Protein AF-A0A3B8NHH5-F1 (afdb_monomer_lite)

Structure (mmCIF, N/CA/C/O backbone):
data_AF-A0A3B8NHH5-F1
#
_entry.id   AF-A0A3B8NHH5-F1
#
loop_
_atom_site.group_PDB
_atom_site.id
_atom_site.type_symbol
_atom_site.label_atom_id
_atom_site.label_alt_id
_atom_site.label_comp_id
_atom_site.label_asym_id
_atom_site.label_entity_id
_atom_site.label_seq_id
_atom_site.pdbx_PDB_ins_code
_atom_site.Cartn_x
_atom_site.Cartn_y
_atom_site.Cartn_z
_atom_site.occupancy
_atom_site.B_iso_or_equiv
_atom_site.auth_seq_id
_atom_site.auth_comp_id
_atom_site.auth_asym_id
_atom_site.auth_atom_id
_atom_site.pdbx_PDB_model_num
ATOM 1 N N . MET A 1 1 ? -0.157 -7.956 11.394 1.00 61.06 1 MET A N 1
ATOM 2 C CA . MET A 1 1 ? -1.448 -7.231 11.517 1.00 61.06 1 MET A CA 1
ATOM 3 C C . MET A 1 1 ? -2.456 -7.925 10.613 1.00 61.06 1 MET A C 1
ATOM 5 O O . MET A 1 1 ? -2.022 -8.516 9.637 1.00 61.06 1 MET A O 1
ATOM 9 N N . GLN A 1 2 ? -3.756 -7.902 10.913 1.00 68.94 2 GLN A N 1
ATOM 10 C CA . GLN A 1 2 ? -4.761 -8.404 9.968 1.00 68.94 2 GLN A CA 1
ATOM 11 C C . GLN A 1 2 ? -5.350 -7.235 9.188 1.00 68.94 2 GLN A C 1
ATOM 13 O O . GLN A 1 2 ? -5.932 -6.331 9.782 1.00 68.94 2 GLN A O 1
ATOM 18 N N . LEU A 1 3 ? -5.175 -7.268 7.870 1.00 81.12 3 LEU A N 1
ATOM 19 C CA . LEU A 1 3 ? -5.876 -6.377 6.955 1.00 81.12 3 LEU A CA 1
ATOM 20 C C . LEU A 1 3 ? -7.332 -6.813 6.795 1.00 81.12 3 LEU A C 1
ATOM 22 O O . LEU A 1 3 ? -7.624 -8.016 6.800 1.00 81.12 3 LEU A O 1
ATOM 26 N N . SER A 1 4 ? -8.222 -5.843 6.600 1.00 87.94 4 SER A N 1
ATOM 27 C CA . SER A 1 4 ? -9.598 -6.115 6.190 1.00 87.94 4 SER A CA 1
ATOM 28 C C . SER A 1 4 ? -9.645 -6.663 4.761 1.00 87.94 4 SER A C 1
ATOM 30 O O . SER A 1 4 ? -8.727 -6.457 3.966 1.00 87.94 4 SER A O 1
ATOM 32 N N . GLU A 1 5 ? -10.732 -7.353 4.419 1.00 88.50 5 GLU A N 1
ATOM 33 C CA . GLU A 1 5 ? -10.987 -7.830 3.050 1.00 88.50 5 GLU A CA 1
ATOM 34 C C . GLU A 1 5 ? -10.879 -6.687 2.023 1.00 88.50 5 GLU A C 1
ATOM 36 O O . GLU A 1 5 ? -10.253 -6.859 0.979 1.00 88.50 5 GLU A O 1
ATOM 41 N N . ASP A 1 6 ? -11.395 -5.498 2.358 1.00 88.38 6 ASP A N 1
ATOM 42 C CA . ASP A 1 6 ? -11.328 -4.308 1.499 1.00 88.38 6 ASP A CA 1
ATOM 43 C C . ASP A 1 6 ? -9.885 -3.863 1.227 1.00 88.38 6 ASP A C 1
ATOM 45 O O . ASP A 1 6 ? -9.526 -3.561 0.090 1.00 88.38 6 ASP A O 1
ATOM 49 N N . GLN A 1 7 ? -9.029 -3.877 2.254 1.00 88.69 7 GLN A N 1
ATOM 50 C CA . GLN A 1 7 ? -7.617 -3.512 2.120 1.00 88.69 7 GLN A CA 1
ATOM 51 C C . GLN A 1 7 ? -6.853 -4.516 1.259 1.00 88.69 7 GLN A C 1
ATOM 53 O O . GLN A 1 7 ? -6.075 -4.124 0.393 1.00 88.69 7 GLN A O 1
ATOM 58 N N . LYS A 1 8 ? -7.092 -5.817 1.466 1.00 88.00 8 LYS A N 1
ATOM 59 C CA . LYS A 1 8 ? -6.470 -6.873 0.653 1.00 88.00 8 LYS A CA 1
ATOM 60 C C . LYS A 1 8 ? -6.867 -6.749 -0.810 1.00 88.00 8 LYS A C 1
ATOM 62 O O . LYS A 1 8 ? -6.019 -6.880 -1.689 1.00 88.00 8 LYS A O 1
ATOM 67 N N . LYS A 1 9 ? -8.148 -6.471 -1.061 1.00 90.56 9 LYS A N 1
ATOM 68 C CA . LYS A 1 9 ? -8.666 -6.270 -2.410 1.00 90.56 9 LYS A CA 1
ATOM 69 C C . LYS A 1 9 ? -8.015 -5.057 -3.079 1.00 90.56 9 LYS A C 1
ATOM 71 O O . LYS A 1 9 ? -7.535 -5.196 -4.197 1.00 90.56 9 LYS A O 1
ATOM 76 N N . ALA A 1 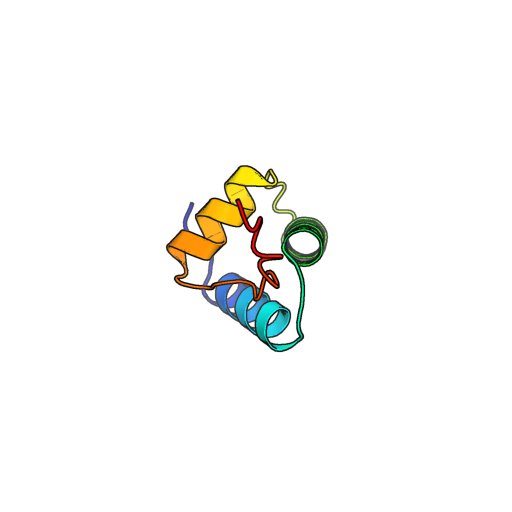10 ? -7.928 -3.922 -2.383 1.00 91.69 10 ALA A N 1
ATOM 77 C CA . ALA A 1 10 ? -7.280 -2.717 -2.903 1.00 91.69 10 ALA A CA 1
ATOM 78 C C . ALA A 1 10 ? -5.796 -2.951 -3.240 1.00 91.69 10 ALA A C 1
ATOM 80 O O . ALA A 1 10 ? -5.350 -2.587 -4.324 1.00 91.69 10 ALA A O 1
ATOM 81 N N . ILE A 1 11 ? -5.047 -3.631 -2.361 1.00 88.75 11 ILE A N 1
ATOM 82 C CA . ILE A 1 11 ? -3.647 -4.003 -2.628 1.00 88.75 11 ILE A CA 1
ATOM 83 C C . ILE A 1 11 ? -3.545 -4.893 -3.873 1.00 88.75 11 ILE A C 1
ATOM 85 O O . ILE A 1 11 ? -2.707 -4.641 -4.734 1.00 88.75 11 ILE A O 1
ATOM 89 N N . GLY A 1 12 ? -4.413 -5.902 -3.998 1.00 88.06 12 GLY A N 1
ATOM 90 C CA . GLY A 1 12 ? -4.453 -6.768 -5.177 1.00 88.06 12 GLY A CA 1
ATOM 91 C C . GLY A 1 12 ? -4.752 -6.003 -6.471 1.00 88.06 12 GLY A C 1
ATOM 92 O O . GLY A 1 12 ? -4.111 -6.254 -7.489 1.00 88.06 12 GLY A O 1
ATOM 93 N N . GLU A 1 13 ? -5.674 -5.037 -6.430 1.00 91.31 13 GLU A N 1
ATOM 94 C CA . GLU A 1 13 ? -5.975 -4.153 -7.563 1.00 91.31 13 GLU A CA 1
ATOM 95 C C . GLU A 1 13 ? -4.767 -3.285 -7.943 1.00 91.31 13 GLU A C 1
ATOM 97 O O . GLU A 1 13 ? -4.472 -3.133 -9.128 1.00 91.31 13 GLU A O 1
ATOM 102 N N . TRP A 1 14 ? -4.023 -2.761 -6.965 1.00 90.62 14 TRP A N 1
ATOM 103 C CA . TRP A 1 14 ? -2.816 -1.977 -7.234 1.00 90.62 14 TRP A CA 1
ATOM 104 C C . TRP A 1 14 ? -1.712 -2.822 -7.867 1.00 90.62 14 TRP A C 1
ATOM 106 O O . TRP A 1 14 ? -1.107 -2.387 -8.841 1.00 90.62 14 TRP A O 1
ATOM 116 N N . ILE A 1 15 ? -1.488 -4.042 -7.383 1.00 86.56 15 ILE A N 1
ATOM 117 C CA . ILE A 1 15 ? -0.485 -4.949 -7.961 1.00 86.56 15 ILE A CA 1
ATOM 118 C C . ILE A 1 15 ? -0.866 -5.343 -9.388 1.00 86.56 15 ILE A C 1
ATOM 120 O O . ILE A 1 15 ? -0.024 -5.294 -10.279 1.00 86.56 15 ILE A O 1
ATOM 124 N N . GLN A 1 16 ? -2.143 -5.649 -9.643 1.00 86.31 16 GLN A N 1
ATOM 125 C CA . GLN A 1 16 ? -2.630 -5.903 -11.006 1.00 86.31 16 GLN A CA 1
ATOM 126 C C . GLN A 1 16 ? -2.491 -4.680 -11.921 1.00 86.31 16 GLN A C 1
ATOM 128 O O . GLN A 1 16 ? -2.317 -4.836 -13.128 1.00 86.31 16 GLN A O 1
ATOM 133 N N . ALA A 1 17 ? -2.546 -3.471 -11.360 1.00 88.31 17 ALA A N 1
ATOM 134 C CA . ALA A 1 17 ? -2.283 -2.229 -12.078 1.00 88.31 17 ALA A CA 1
ATOM 135 C C . ALA A 1 17 ? -0.780 -1.936 -12.277 1.00 88.31 17 ALA A C 1
ATOM 137 O O . ALA A 1 17 ? -0.452 -0.913 -12.878 1.00 88.31 17 ALA A O 1
ATOM 138 N N . GLY A 1 18 ? 0.122 -2.800 -11.794 1.00 85.81 18 GLY A N 1
ATOM 139 C CA . GLY A 1 18 ? 1.573 -2.611 -11.872 1.00 85.81 18 GLY A CA 1
ATOM 140 C C . GLY A 1 18 ? 2.118 -1.626 -10.837 1.00 85.81 18 GLY A C 1
ATOM 141 O O . GLY A 1 18 ? 3.066 -0.901 -11.116 1.00 85.81 18 GLY A O 1
ATOM 142 N N . ALA A 1 19 ? 1.482 -1.520 -9.668 1.00 88.38 19 ALA A N 1
ATOM 143 C CA . ALA A 1 19 ? 1.970 -0.670 -8.592 1.00 88.38 19 ALA A CA 1
ATOM 144 C C . ALA A 1 19 ? 3.147 -1.318 -7.856 1.00 88.38 19 ALA A C 1
ATOM 146 O O . ALA A 1 19 ? 3.032 -2.424 -7.328 1.00 88.38 19 ALA A O 1
ATOM 147 N N . ASP A 1 20 ? 4.232 -0.560 -7.724 1.00 87.56 20 ASP A N 1
ATOM 148 C CA . ASP A 1 20 ? 5.386 -0.962 -6.926 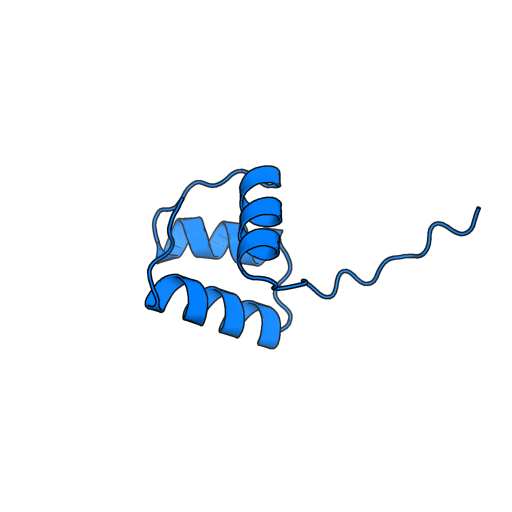1.00 87.56 20 ASP A CA 1
ATOM 149 C C . ASP A 1 20 ? 5.142 -0.801 -5.421 1.00 87.56 20 ASP A C 1
ATOM 151 O O . ASP A 1 20 ? 4.215 -0.116 -4.966 1.00 87.56 20 ASP A O 1
ATOM 155 N N . LEU A 1 21 ? 6.061 -1.344 -4.621 1.00 87.88 21 LEU A N 1
ATOM 156 C CA . LEU A 1 21 ? 5.997 -1.333 -3.159 1.00 87.88 21 LEU A CA 1
ATOM 157 C C . LEU A 1 21 ? 5.806 0.074 -2.579 1.00 87.88 21 LEU A C 1
ATOM 159 O O . LEU A 1 21 ? 5.004 0.276 -1.670 1.00 87.88 21 LEU A O 1
ATOM 163 N N . ASN A 1 22 ? 6.513 1.065 -3.130 1.00 89.12 22 ASN A N 1
ATOM 164 C CA . ASN A 1 22 ? 6.416 2.461 -2.699 1.00 89.12 22 ASN A CA 1
ATOM 165 C C . ASN A 1 22 ? 5.012 3.030 -2.955 1.00 89.12 22 ASN A C 1
ATOM 167 O O . ASN A 1 22 ? 4.445 3.722 -2.110 1.00 89.12 22 ASN A O 1
ATOM 171 N N . LYS A 1 23 ? 4.412 2.680 -4.099 1.00 90.69 23 LYS A N 1
ATOM 172 C CA . LYS A 1 23 ? 3.071 3.132 -4.466 1.00 90.69 23 LYS A CA 1
ATOM 173 C C . LYS A 1 23 ? 2.013 2.504 -3.563 1.00 90.69 23 LYS A C 1
ATOM 175 O O . LYS A 1 23 ? 1.151 3.215 -3.055 1.00 90.69 23 LYS A O 1
ATOM 180 N N . ILE A 1 24 ? 2.136 1.207 -3.288 1.00 89.88 24 ILE A N 1
ATOM 181 C CA . ILE A 1 24 ? 1.278 0.489 -2.337 1.00 89.88 24 ILE A CA 1
ATOM 182 C C . ILE A 1 24 ? 1.407 1.099 -0.936 1.00 89.88 24 ILE A C 1
ATOM 184 O O . ILE A 1 24 ? 0.401 1.360 -0.283 1.00 89.88 24 ILE A O 1
ATOM 188 N N . GLN A 1 25 ? 2.628 1.396 -0.489 1.00 90.50 25 GLN A N 1
ATOM 189 C CA . GLN A 1 25 ? 2.880 2.027 0.807 1.00 90.50 25 GLN A CA 1
ATOM 190 C C . GLN A 1 25 ? 2.242 3.423 0.910 1.00 90.50 25 GLN A C 1
ATOM 192 O O . GLN A 1 25 ? 1.647 3.755 1.939 1.00 90.50 25 GLN A O 1
ATOM 197 N N . GLN A 1 26 ? 2.346 4.245 -0.140 1.00 92.06 26 GLN A N 1
ATOM 198 C CA . GLN A 1 26 ? 1.689 5.553 -0.191 1.00 92.06 26 GLN A CA 1
ATOM 199 C C . GLN A 1 26 ? 0.170 5.416 -0.139 1.00 92.06 26 GLN A C 1
ATOM 201 O O . GLN A 1 26 ? -0.458 6.052 0.704 1.00 92.06 26 GLN A O 1
ATOM 206 N N . ASN A 1 27 ? -0.406 4.535 -0.957 1.00 92.06 27 ASN A N 1
ATOM 207 C CA . ASN A 1 27 ? -1.848 4.320 -0.982 1.00 92.06 27 ASN A CA 1
ATOM 208 C C . ASN A 1 27 ? -2.359 3.782 0.364 1.00 92.06 27 ASN A C 1
ATOM 210 O O . ASN A 1 27 ? -3.385 4.238 0.851 1.00 92.06 27 ASN A O 1
ATOM 214 N N . LEU A 1 28 ? -1.626 2.881 1.028 1.00 91.19 28 LEU A N 1
ATOM 215 C CA . LEU A 1 28 ? -1.978 2.399 2.372 1.00 91.19 28 LEU A CA 1
ATOM 216 C C . LEU A 1 28 ? -2.051 3.537 3.390 1.00 91.19 28 LEU A C 1
ATOM 218 O O . LEU A 1 28 ? -2.943 3.566 4.237 1.00 91.19 28 LEU A O 1
ATOM 222 N N . LYS A 1 29 ? -1.143 4.503 3.285 1.00 91.75 29 LYS A N 1
ATOM 223 C CA . LYS A 1 29 ? -1.128 5.677 4.152 1.00 91.75 29 LYS A CA 1
ATOM 224 C C . LYS A 1 29 ? -2.217 6.693 3.797 1.00 91.75 29 LYS A C 1
ATOM 226 O O . LYS A 1 29 ? -2.734 7.325 4.709 1.00 91.75 29 LYS A O 1
ATOM 231 N N . GLU A 1 30 ? -2.520 6.900 2.520 1.00 93.44 30 GLU A N 1
ATOM 232 C CA . GLU A 1 30 ? -3.490 7.911 2.073 1.00 93.44 30 GLU A CA 1
ATOM 233 C C . GLU A 1 30 ? -4.940 7.416 2.156 1.00 93.44 30 GLU A C 1
ATOM 235 O O . GLU A 1 30 ? -5.790 8.133 2.672 1.00 93.44 30 GLU A O 1
ATOM 240 N N . GLU A 1 31 ? -5.208 6.187 1.714 1.00 91.94 31 GLU A N 1
ATOM 241 C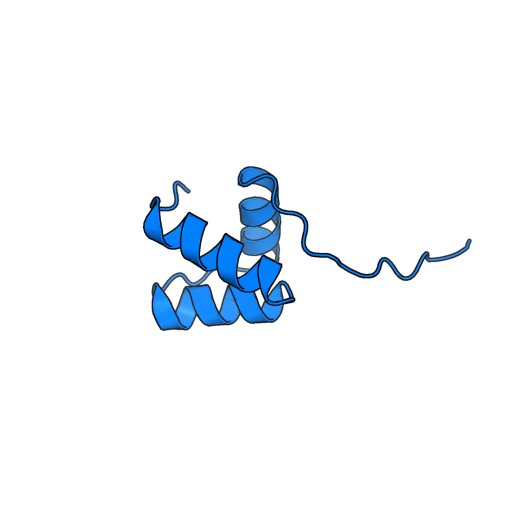 CA . GLU A 1 31 ? -6.553 5.593 1.667 1.00 91.94 31 GLU A CA 1
ATOM 242 C C . GLU A 1 31 ? -6.961 4.971 3.007 1.00 91.94 31 GLU A C 1
ATOM 244 O O . GLU A 1 31 ? -8.119 5.037 3.412 1.00 91.94 31 GLU A O 1
ATOM 249 N N . PHE A 1 32 ? -6.007 4.354 3.712 1.00 89.06 32 PHE A N 1
ATOM 250 C CA . PHE A 1 32 ? -6.289 3.580 4.925 1.00 89.06 32 PHE A CA 1
ATOM 251 C C . PHE A 1 32 ? -5.648 4.157 6.192 1.00 89.06 32 PHE A C 1
ATOM 253 O O . PHE A 1 32 ? -5.758 3.547 7.255 1.00 89.06 32 PHE A O 1
ATOM 260 N N . GLU A 1 33 ? -4.954 5.297 6.093 1.00 89.38 33 GLU A N 1
ATOM 261 C CA . GLU A 1 33 ? -4.188 5.913 7.192 1.00 89.38 33 GLU A CA 1
ATOM 262 C C . GLU A 1 33 ? -3.169 4.956 7.850 1.00 89.38 33 GLU A C 1
ATOM 264 O O . GLU A 1 33 ? -2.684 5.179 8.965 1.00 89.38 33 GLU A O 1
ATOM 269 N N . LEU A 1 34 ? -2.777 3.896 7.133 1.00 88.00 34 LEU A N 1
ATOM 270 C CA . LEU A 1 34 ? -1.826 2.892 7.585 1.00 88.00 34 LEU A CA 1
ATOM 271 C C . LEU A 1 34 ? -0.400 3.358 7.296 1.00 88.00 34 LEU A C 1
ATOM 273 O O . LEU A 1 34 ? 0.138 3.200 6.201 1.00 88.00 34 LEU A O 1
ATOM 277 N N . LYS A 1 35 ? 0.252 3.916 8.316 1.00 88.94 35 LYS A N 1
ATOM 278 C CA . LYS A 1 35 ? 1.693 4.194 8.274 1.00 88.94 35 LYS A CA 1
ATOM 279 C C . LYS A 1 35 ? 2.492 2.917 8.512 1.00 88.94 35 LYS A C 1
ATOM 281 O O . LYS A 1 35 ? 2.868 2.620 9.643 1.00 88.94 35 LYS A O 1
ATOM 286 N N . LEU A 1 36 ? 2.770 2.196 7.434 1.00 87.62 36 LEU A N 1
ATOM 287 C CA . LEU A 1 36 ? 3.674 1.0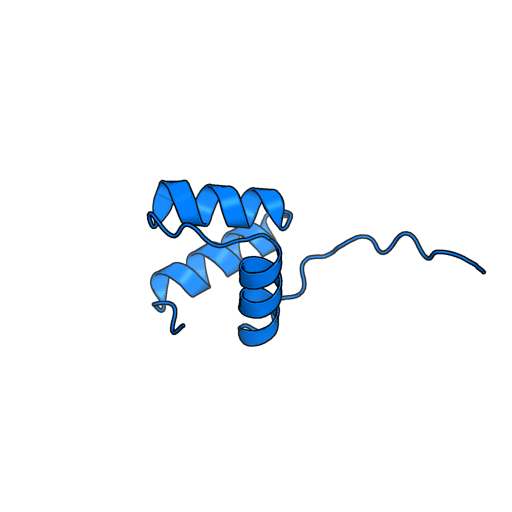47 7.429 1.00 87.62 36 LEU A CA 1
ATOM 288 C C . LEU A 1 36 ? 5.065 1.467 6.954 1.00 87.62 36 LEU A C 1
ATOM 290 O O . LEU A 1 36 ? 5.198 2.361 6.113 1.00 87.62 36 LEU A O 1
ATOM 294 N N . THR A 1 37 ? 6.114 0.841 7.487 1.00 89.19 37 THR A N 1
ATOM 295 C CA . THR A 1 37 ? 7.461 0.999 6.926 1.00 89.19 37 THR A CA 1
ATOM 296 C C . THR A 1 37 ? 7.599 0.195 5.632 1.00 89.19 37 THR A C 1
ATOM 298 O O . THR A 1 37 ? 6.741 -0.618 5.286 1.00 89.19 37 THR A O 1
ATOM 301 N N . TYR A 1 38 ? 8.690 0.420 4.899 1.00 86.06 38 TYR A N 1
ATOM 302 C CA . TYR A 1 38 ? 8.992 -0.345 3.686 1.00 86.06 38 TYR A CA 1
ATOM 303 C C . TYR A 1 38 ? 9.053 -1.851 3.980 1.00 86.06 38 TYR A C 1
ATOM 305 O O . TYR A 1 38 ? 8.432 -2.657 3.291 1.00 86.06 38 TYR A O 1
ATOM 313 N N . LEU A 1 39 ? 9.737 -2.209 5.071 1.00 87.94 39 LEU A N 1
ATOM 314 C CA . LEU A 1 39 ? 9.887 -3.585 5.531 1.00 87.94 39 LEU A CA 1
ATOM 315 C C . LEU A 1 39 ? 8.528 -4.194 5.910 1.00 87.94 39 LEU A C 1
ATOM 317 O O . LEU A 1 39 ? 8.217 -5.299 5.479 1.00 87.94 39 LEU A O 1
ATOM 321 N N . ASP A 1 40 ? 7.694 -3.449 6.645 1.00 88.75 40 ASP A N 1
ATOM 322 C CA . ASP A 1 40 ? 6.348 -3.902 7.025 1.00 88.75 40 ASP A CA 1
ATOM 323 C C . ASP A 1 40 ? 5.459 -4.128 5.801 1.00 88.75 40 ASP A C 1
ATOM 325 O O . ASP A 1 40 ? 4.702 -5.091 5.761 1.00 88.75 40 ASP A O 1
ATOM 329 N N . THR A 1 41 ? 5.560 -3.257 4.794 1.00 87.31 41 THR A N 1
ATOM 330 C CA . THR A 1 41 ? 4.793 -3.383 3.547 1.00 87.31 41 THR A CA 1
ATOM 331 C C . THR A 1 41 ? 5.247 -4.618 2.765 1.00 87.31 41 THR A C 1
ATOM 333 O O . THR A 1 41 ? 4.404 -5.366 2.277 1.00 87.31 41 THR A O 1
ATOM 336 N N . ARG A 1 42 ? 6.563 -4.890 2.714 1.00 85.62 42 ARG A N 1
ATOM 337 C CA . ARG A 1 42 ? 7.122 -6.096 2.077 1.00 85.62 42 ARG A CA 1
ATOM 338 C C . ARG A 1 42 ? 6.667 -7.373 2.787 1.00 85.62 42 ARG A C 1
ATOM 340 O O . ARG A 1 42 ? 6.221 -8.304 2.126 1.00 85.62 42 ARG A O 1
ATOM 347 N N . PHE A 1 43 ? 6.708 -7.403 4.121 1.00 86.19 43 PHE A N 1
ATOM 348 C CA . PHE A 1 43 ? 6.186 -8.534 4.899 1.00 86.19 43 PHE A CA 1
ATOM 349 C C . PHE A 1 43 ? 4.685 -8.729 4.706 1.00 86.19 43 PHE A C 1
ATOM 351 O O . PHE A 1 43 ? 4.229 -9.852 4.549 1.00 86.19 43 PHE A O 1
ATOM 358 N N . LEU A 1 44 ? 3.923 -7.641 4.671 1.00 86.69 44 LEU A N 1
ATOM 359 C CA . LEU A 1 44 ? 2.480 -7.672 4.474 1.00 86.69 44 LEU A CA 1
ATOM 360 C C . LEU A 1 44 ? 2.088 -8.217 3.096 1.00 86.69 44 LEU A C 1
ATOM 362 O O . LEU A 1 44 ? 1.130 -8.973 2.994 1.00 86.69 44 LEU A O 1
ATOM 366 N N . LEU A 1 45 ? 2.836 -7.880 2.050 1.00 84.88 45 LEU A N 1
ATOM 367 C CA . LEU A 1 45 ? 2.649 -8.469 0.724 1.00 84.88 45 LEU A CA 1
ATOM 368 C C . LEU A 1 45 ? 2.993 -9.960 0.707 1.00 84.88 45 LEU A C 1
ATOM 370 O O . LEU A 1 45 ? 2.207 -10.753 0.192 1.00 84.88 45 LEU A O 1
ATOM 374 N N . GLY A 1 46 ? 4.091 -10.348 1.363 1.00 84.44 46 GLY A N 1
ATOM 375 C CA . GLY A 1 46 ? 4.457 -11.754 1.552 1.00 84.44 46 GLY A CA 1
ATOM 376 C C . GLY A 1 46 ? 3.390 -12.554 2.309 1.00 84.44 46 GLY A C 1
ATOM 377 O O . GLY A 1 46 ? 3.018 -13.642 1.879 1.00 84.44 46 GLY A O 1
ATOM 378 N N . ASP A 1 47 ? 2.822 -11.988 3.377 1.00 85.81 47 ASP A N 1
ATOM 379 C CA . ASP A 1 47 ? 1.720 -12.587 4.145 1.00 85.81 47 ASP A CA 1
ATOM 380 C C . ASP A 1 47 ? 0.448 -12.764 3.296 1.00 85.81 47 ASP A C 1
ATOM 382 O O . ASP A 1 47 ? -0.345 -13.679 3.534 1.00 85.81 47 ASP A O 1
ATOM 386 N N . LEU A 1 48 ? 0.235 -11.891 2.306 1.00 82.56 48 LEU A N 1
ATOM 387 C CA . LEU A 1 48 ? -0.868 -11.986 1.347 1.00 82.56 48 LEU A CA 1
ATOM 388 C C . LEU A 1 48 ? -0.567 -12.928 0.172 1.00 82.56 48 LEU A C 1
ATOM 390 O O . LEU A 1 48 ? -1.469 -13.189 -0.623 1.00 82.56 48 LEU A O 1
ATOM 394 N N . GLY A 1 49 ? 0.664 -13.439 0.062 1.00 81.19 49 GLY A N 1
ATOM 395 C CA . GLY A 1 49 ? 1.122 -14.209 -1.094 1.00 81.19 49 GLY A CA 1
ATOM 396 C C . GLY A 1 49 ? 1.126 -13.387 -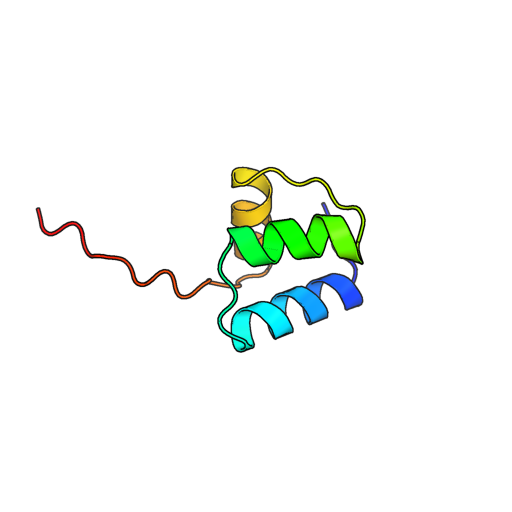2.383 1.00 81.19 49 GLY A C 1
ATOM 397 O O . GLY A 1 49 ? 0.925 -13.935 -3.464 1.00 81.19 49 GLY A O 1
ATOM 398 N N . LEU A 1 50 ? 1.274 -12.067 -2.259 1.00 79.38 50 LEU A N 1
ATOM 399 C CA . LEU A 1 50 ? 1.295 -11.140 -3.375 1.00 79.38 50 LEU A CA 1
ATOM 400 C C . LEU A 1 50 ? 2.743 -10.755 -3.661 1.00 79.38 50 LEU A C 1
ATOM 402 O O . LEU A 1 50 ? 3.379 -10.065 -2.867 1.00 79.38 50 LEU A O 1
ATOM 406 N N . GLU A 1 51 ? 3.254 -11.191 -4.804 1.00 72.19 51 GLU A N 1
ATOM 407 C CA . GLU A 1 51 ? 4.550 -10.755 -5.310 1.00 72.19 51 GLU A CA 1
ATOM 408 C C . GLU A 1 51 ? 4.329 -9.529 -6.190 1.00 72.19 51 GLU A C 1
ATOM 410 O O . GLU A 1 51 ? 3.567 -9.560 -7.161 1.00 72.19 51 GLU A O 1
ATOM 415 N N . ILE A 1 52 ? 4.966 -8.419 -5.820 1.00 73.06 52 ILE A N 1
ATOM 416 C CA . ILE A 1 52 ? 5.159 -7.334 -6.775 1.00 73.06 52 ILE A CA 1
ATOM 417 C C . ILE A 1 52 ? 6.090 -7.912 -7.829 1.00 73.06 52 ILE A C 1
ATOM 419 O O . ILE A 1 52 ? 7.068 -8.573 -7.478 1.00 73.06 52 ILE A O 1
ATOM 423 N N . ILE A 1 53 ? 5.782 -7.670 -9.099 1.00 65.19 53 ILE A N 1
ATOM 424 C CA . ILE A 1 53 ? 6.730 -7.909 -10.181 1.00 65.19 53 ILE A CA 1
ATOM 425 C C . ILE A 1 53 ? 7.827 -6.853 -10.010 1.00 65.19 53 ILE A C 1
ATOM 427 O O . ILE A 1 53 ? 7.837 -5.829 -10.683 1.00 65.19 53 ILE A O 1
ATOM 431 N N . GLU A 1 54 ? 8.693 -7.045 -9.016 1.00 57.81 54 GLU A N 1
ATOM 432 C CA . GLU A 1 54 ? 10.029 -6.489 -9.065 1.00 57.81 54 GLU A CA 1
ATOM 433 C C . GLU A 1 54 ? 10.617 -7.207 -10.282 1.00 57.81 54 GLU A C 1
ATOM 435 O O . GLU A 1 54 ? 10.770 -8.428 -10.264 1.00 57.81 54 GLU A O 1
ATOM 440 N N . GLU A 1 55 ? 10.807 -6.49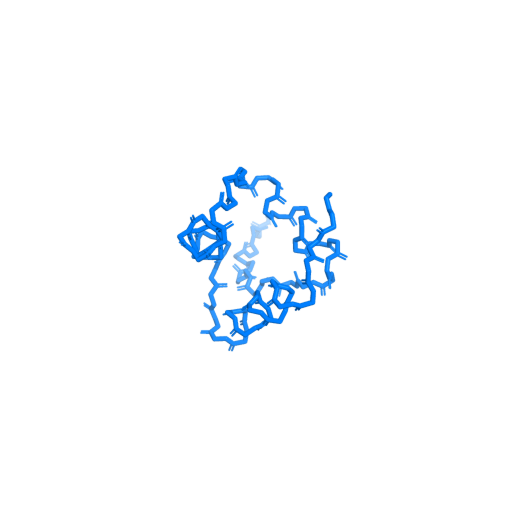0 -11.395 1.00 50.97 55 GLU A N 1
ATOM 441 C CA . GLU A 1 55 ? 11.814 -6.913 -12.361 1.00 50.97 55 GLU A CA 1
ATOM 442 C C . GLU A 1 55 ? 13.085 -7.045 -11.523 1.00 50.97 55 GLU A C 1
ATOM 444 O O . GLU A 1 55 ? 13.714 -6.049 -11.165 1.00 50.97 55 GLU A O 1
ATOM 449 N N . GLU A 1 56 ? 13.359 -8.267 -11.064 1.00 48.12 56 GLU A N 1
ATOM 450 C CA . GLU A 1 56 ? 14.644 -8.639 -10.520 1.00 48.12 56 GLU A CA 1
ATOM 451 C C . GLU A 1 56 ? 15.608 -8.333 -11.664 1.00 48.12 56 GLU A C 1
ATOM 453 O O . GLU A 1 56 ? 15.716 -9.092 -12.627 1.00 48.12 56 GLU A O 1
ATOM 458 N N . GLU A 1 57 ? 16.250 -7.160 -11.620 1.00 46.09 57 GLU A N 1
ATOM 459 C CA . GLU A 1 57 ? 17.567 -7.034 -12.217 1.00 46.09 57 GLU A CA 1
ATOM 460 C C . GLU A 1 57 ? 18.378 -8.119 -11.517 1.00 46.09 57 GLU A C 1
ATOM 462 O O . GLU A 1 57 ? 18.767 -7.976 -10.357 1.00 46.09 57 GLU A O 1
ATOM 467 N N . GLU A 1 58 ? 18.496 -9.262 -12.194 1.00 45.72 58 GLU A N 1
ATOM 468 C CA . GLU A 1 58 ? 19.458 -10.299 -11.883 1.00 45.72 58 GLU A CA 1
ATOM 469 C C . GLU A 1 58 ? 20.793 -9.569 -11.675 1.00 45.72 58 GLU A C 1
ATOM 471 O O . GLU A 1 58 ? 21.402 -9.077 -12.627 1.00 45.72 58 GLU A O 1
ATOM 476 N N . GLU A 1 59 ? 21.235 -9.435 -10.419 1.00 51.97 59 GLU A N 1
ATOM 477 C CA . GLU A 1 59 ? 22.653 -9.250 -10.136 1.00 51.97 59 GLU A CA 1
ATOM 478 C C . GLU A 1 59 ? 23.325 -10.537 -10.636 1.00 51.97 59 GLU A C 1
ATOM 480 O O . GLU A 1 59 ? 23.447 -11.522 -9.909 1.00 51.97 59 GLU A O 1
ATOM 485 N N . GLU A 1 60 ? 23.665 -10.561 -11.929 1.00 48.31 60 GLU A N 1
ATOM 486 C CA . GLU A 1 60 ? 24.600 -11.525 -12.498 1.00 48.31 60 GLU A CA 1
ATOM 487 C C . GLU A 1 60 ? 25.930 -11.365 -11.734 1.00 48.31 60 GLU A C 1
ATOM 489 O O . GLU A 1 60 ? 26.609 -10.342 -11.865 1.00 48.31 60 GLU A O 1
ATOM 494 N N . GLU A 1 61 ? 26.267 -12.357 -10.897 1.00 47.66 61 GLU A N 1
ATOM 495 C CA . GLU A 1 61 ? 27.612 -12.542 -10.317 1.00 47.66 61 GLU A CA 1
ATOM 496 C C . GLU A 1 61 ? 28.688 -12.775 -11.391 1.00 47.66 61 GLU A C 1
ATOM 498 O O . GLU A 1 61 ? 28.446 -13.557 -12.343 1.00 47.66 61 GLU A O 1
#

Secondary structure (DSSP, 8-state):
-PPPHHHHHHHHHHHHTT--HHHHHHHHHHHS-----HHHHHHHHHHTT------------

pLDDT: mean 81.36, std 13.87, range [45.72, 93.44]

Radius of gyration: 12.01 Å; chains: 1; bounding box: 39×22×24 Å

Sequence (61 aa):
MQLSEDQKKAIGEWIQAGADLNKIQQNLKEEFELKLTYLDTRFLLGDLGLEIIEEEEEEEE

Foldseek 3Di:
DDDDPVLLVVLVVCLVVLHDLVRNQVCCCVVVVDNDDSVRSVVVCVVSVHDRPPVPPPPPD